Protein AF-R6WY76-F1 (afdb_monomer)

Nearest PDB structures (foldseek):
  5hxy-assembly4_D  TM=7.292E-01  e=7.342E-04  Thermoplasma acidophilum DSM 1728
  1aih-assembly2_C  TM=7.070E-01  e=5.686E-02  Hpunavirus HP1
  3nkh-assembly1_B  TM=6.684E-01  e=6.406E-02  Staphylococcus aureus subsp. aureus USA300_TCH1516
  5c6k-assembly1_B  TM=6.849E-01  e=4.756E-02  Peduovirus P2
  3nkh-assembly1_A  TM=6.590E-01  e=9.159E-02  Staphylococcus aureus subsp. aureus USA300_TCH1516

Radius of gyration: 15.77 Å; Cα contacts (8 Å, |Δi|>4): 49; c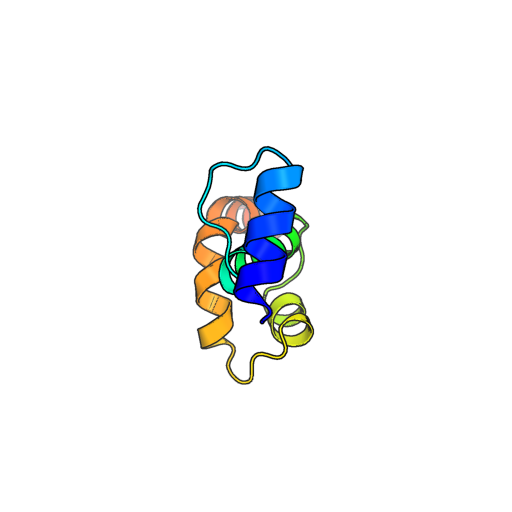hains: 1; bounding box: 46×20×35 Å

pLDDT: mean 86.48, std 10.55, range [59.69, 97.5]

Mean predicted aligned error: 6.67 Å

Secondary structure (DSSP, 8-state):
-HHHHHHHHHHHTT--S---HHHHHHHHHHHHHHTT--HHHHHHHHT-SSTHHHHTTGGG-HHHHHHHHHHHS--

Structure (mmCIF, N/CA/C/O backbone):
data_AF-R6WY76-F1
#
_entry.id   AF-R6WY76-F1
#
loop_
_atom_site.group_PDB
_atom_site.id
_atom_site.type_symbol
_atom_site.label_atom_id
_atom_site.label_alt_id
_atom_site.label_comp_id
_atom_site.label_asym_id
_atom_site.label_entity_id
_atom_site.label_seq_id
_atom_site.pdbx_PDB_ins_code
_atom_site.Cartn_x
_atom_site.Cartn_y
_atom_site.Cartn_z
_atom_site.occupancy
_atom_site.B_iso_or_equiv
_atom_site.auth_seq_id
_atom_site.auth_comp_id
_atom_site.auth_asym_id
_atom_site.auth_atom_id
_atom_site.pdbx_PDB_model_num
ATOM 1 N N . MET A 1 1 ? 19.184 -7.668 -6.944 1.00 85.25 1 MET A N 1
ATOM 2 C CA . MET A 1 1 ? 18.494 -8.808 -7.591 1.00 85.25 1 MET A CA 1
ATOM 3 C C . MET A 1 1 ? 16.988 -8.568 -7.747 1.00 85.25 1 MET A C 1
ATOM 5 O O . MET A 1 1 ? 16.543 -8.469 -8.882 1.00 85.25 1 MET A O 1
ATOM 9 N N . ILE A 1 2 ? 16.214 -8.373 -6.665 1.00 93.56 2 ILE A N 1
ATOM 10 C CA . ILE A 1 2 ? 14.739 -8.225 -6.736 1.00 93.56 2 ILE A CA 1
ATOM 11 C C . ILE A 1 2 ? 14.248 -7.066 -7.623 1.00 93.56 2 ILE A C 1
ATOM 13 O O . ILE A 1 2 ? 13.355 -7.250 -8.441 1.00 93.56 2 ILE A O 1
ATOM 17 N N . PHE A 1 3 ? 14.885 -5.894 -7.546 1.00 92.88 3 PHE A N 1
ATOM 18 C CA . PHE A 1 3 ? 14.531 -4.738 -8.380 1.00 92.88 3 PHE A CA 1
ATOM 19 C C . PHE A 1 3 ? 14.675 -5.018 -9.882 1.00 92.88 3 PHE A C 1
ATOM 21 O O . PHE A 1 3 ? 13.880 -4.535 -10.682 1.00 92.88 3 PHE A O 1
ATOM 28 N N . THR A 1 4 ? 15.675 -5.811 -10.277 1.00 93.94 4 THR A N 1
ATOM 29 C CA . THR A 1 4 ? 15.882 -6.182 -11.683 1.00 93.94 4 THR A CA 1
ATOM 30 C C . THR A 1 4 ? 14.798 -7.140 -12.163 1.00 93.94 4 THR A C 1
ATOM 32 O O . THR A 1 4 ? 14.272 -6.932 -13.250 1.00 93.94 4 THR A O 1
ATOM 35 N N . ILE A 1 5 ? 14.416 -8.118 -11.334 1.00 95.69 5 ILE A N 1
ATOM 36 C CA . ILE A 1 5 ? 13.319 -9.051 -11.631 1.00 95.69 5 ILE A CA 1
ATOM 37 C C . ILE A 1 5 ? 12.005 -8.282 -11.817 1.00 95.69 5 ILE A C 1
ATOM 39 O O . ILE A 1 5 ? 11.330 -8.463 -12.826 1.00 95.69 5 ILE A O 1
ATOM 43 N N . LEU A 1 6 ? 11.675 -7.372 -10.895 1.00 95.12 6 LEU A N 1
ATOM 44 C CA . LEU A 1 6 ? 10.449 -6.575 -10.985 1.00 95.12 6 LEU A CA 1
ATOM 45 C C . LEU A 1 6 ? 10.422 -5.666 -12.215 1.00 95.12 6 LEU A C 1
ATOM 47 O O . LEU A 1 6 ? 9.395 -5.570 -12.877 1.00 95.12 6 LEU A O 1
ATOM 51 N N . ARG A 1 7 ? 11.545 -5.023 -12.546 1.00 92.56 7 ARG A N 1
ATOM 52 C CA . ARG A 1 7 ? 11.655 -4.184 -13.746 1.00 92.56 7 ARG A CA 1
ATOM 53 C C . ARG A 1 7 ? 11.438 -4.987 -15.027 1.00 92.56 7 ARG A C 1
ATOM 55 O O . ARG A 1 7 ? 10.735 -4.522 -15.916 1.00 92.56 7 ARG A O 1
ATOM 62 N N . GLU A 1 8 ? 12.014 -6.182 -15.116 1.00 95.00 8 GLU A N 1
ATOM 63 C CA . GLU A 1 8 ? 11.828 -7.044 -16.285 1.00 95.00 8 GLU A CA 1
ATOM 64 C C . GLU A 1 8 ? 10.391 -7.575 -16.377 1.00 95.00 8 GLU A C 1
ATOM 66 O O . GLU A 1 8 ? 9.806 -7.596 -17.458 1.00 95.00 8 GLU A O 1
ATOM 71 N N . ALA A 1 9 ? 9.780 -7.932 -15.245 1.00 96.00 9 ALA A N 1
ATOM 72 C CA . ALA A 1 9 ? 8.371 -8.311 -15.194 1.00 96.00 9 ALA A CA 1
ATOM 73 C C . ALA A 1 9 ? 7.447 -7.158 -15.628 1.00 96.00 9 ALA A C 1
ATOM 75 O O . ALA A 1 9 ? 6.558 -7.373 -16.448 1.00 96.00 9 ALA A O 1
ATOM 76 N N . ALA A 1 10 ? 7.692 -5.934 -15.148 1.00 95.62 10 ALA A N 1
ATOM 77 C CA . ALA A 1 10 ? 6.939 -4.742 -15.541 1.00 95.62 10 ALA A CA 1
ATOM 78 C C . ALA A 1 10 ? 7.059 -4.468 -17.048 1.00 95.62 10 ALA A C 1
ATOM 80 O O . ALA A 1 10 ? 6.049 -4.254 -17.714 1.00 95.62 10 ALA A O 1
ATOM 81 N N . ARG A 1 11 ? 8.274 -4.583 -17.604 1.00 95.38 11 ARG A N 1
ATOM 82 C CA . ARG A 1 11 ? 8.525 -4.456 -19.047 1.00 95.38 11 ARG A CA 1
ATOM 83 C C . ARG A 1 11 ? 7.731 -5.484 -19.854 1.00 95.38 11 ARG A C 1
ATOM 85 O O . ARG A 1 11 ? 7.093 -5.128 -20.837 1.00 95.38 11 ARG A O 1
ATOM 92 N N . ARG A 1 12 ? 7.737 -6.752 -19.428 1.00 97.50 12 ARG A N 1
ATOM 93 C CA . ARG A 1 12 ? 6.970 -7.834 -20.073 1.00 97.50 12 ARG A CA 1
ATOM 94 C C . ARG A 1 12 ? 5.456 -7.630 -19.988 1.00 97.50 12 ARG A C 1
ATOM 96 O O . ARG A 1 12 ? 4.750 -8.055 -20.892 1.00 97.50 12 ARG A O 1
ATOM 103 N N . ALA A 1 13 ? 4.975 -6.996 -18.922 1.00 97.06 13 ALA A N 1
ATOM 104 C CA . ALA A 1 13 ? 3.567 -6.668 -18.725 1.00 97.06 13 ALA A CA 1
ATOM 105 C C . ALA A 1 13 ? 3.124 -5.373 -19.439 1.00 97.06 13 ALA A C 1
ATOM 107 O O . ALA A 1 13 ? 1.962 -4.998 -19.325 1.00 97.06 13 ALA A O 1
ATOM 108 N N . GLY A 1 14 ? 4.025 -4.671 -20.142 1.00 97.38 14 GLY A N 1
ATOM 109 C CA . GLY A 1 14 ? 3.714 -3.386 -20.782 1.00 97.38 14 GLY A CA 1
ATOM 110 C C . GLY A 1 14 ? 3.496 -2.235 -19.791 1.00 97.38 14 GLY A C 1
ATOM 111 O O . GLY A 1 14 ? 2.850 -1.246 -20.121 1.00 97.38 14 GLY A O 1
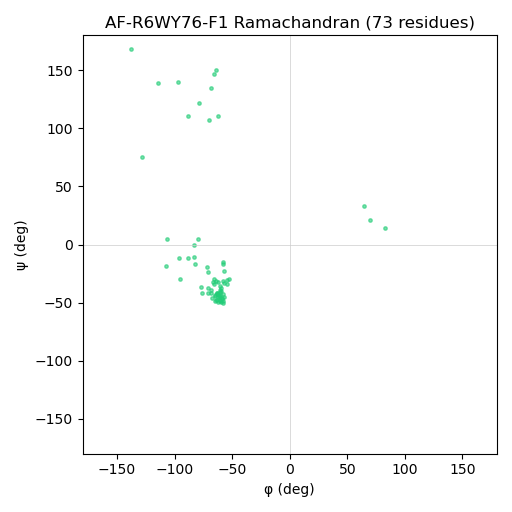ATOM 112 N N . ILE A 1 15 ? 4.008 -2.352 -18.562 1.00 96.06 15 ILE A N 1
ATOM 113 C CA . ILE A 1 15 ? 3.884 -1.318 -17.533 1.00 96.06 15 ILE A CA 1
ATOM 114 C C . ILE A 1 15 ? 5.059 -0.349 -17.661 1.00 96.06 15 ILE A C 1
ATOM 116 O O . ILE A 1 15 ? 6.197 -0.683 -17.333 1.00 96.06 15 ILE A O 1
ATOM 120 N N . GLU A 1 16 ? 4.769 0.877 -18.092 1.00 92.75 16 GLU A N 1
ATOM 121 C CA . GLU A 1 16 ? 5.776 1.936 -18.272 1.00 92.75 16 GLU A CA 1
ATOM 122 C C . GLU A 1 16 ? 6.126 2.671 -16.969 1.00 92.75 16 GLU A C 1
ATOM 124 O O . GLU A 1 16 ? 7.156 3.339 -16.864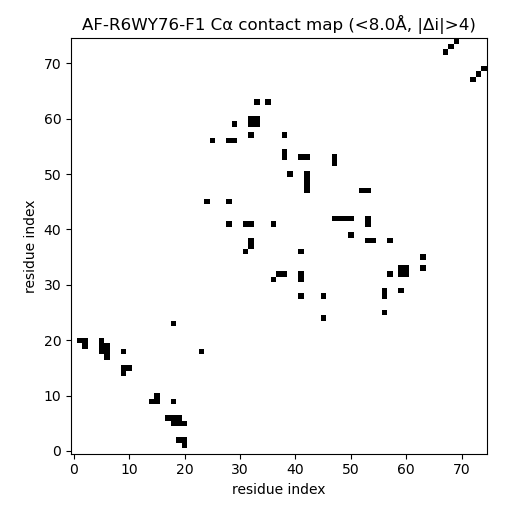 1.00 92.75 16 GLU A O 1
ATOM 129 N N . LYS A 1 17 ? 5.281 2.537 -15.939 1.00 91.19 17 LYS A N 1
ATOM 130 C CA . LYS A 1 17 ? 5.516 3.146 -14.625 1.00 91.19 17 LYS A CA 1
ATOM 131 C C . LYS A 1 17 ? 6.744 2.525 -13.960 1.00 91.19 17 LYS A C 1
ATOM 133 O O . LYS A 1 17 ? 6.998 1.326 -14.056 1.00 91.19 17 LYS A O 1
ATOM 138 N N . LYS A 1 18 ? 7.481 3.328 -13.190 1.00 89.88 18 LYS A N 1
ATOM 139 C CA . LYS A 1 18 ? 8.591 2.826 -12.373 1.00 89.88 18 LYS A CA 1
ATOM 140 C C . LYS A 1 18 ? 8.047 1.980 -11.217 1.00 89.88 18 LYS A C 1
ATOM 142 O O . LYS A 1 18 ? 7.505 2.517 -10.255 1.00 89.88 18 LYS A O 1
ATOM 147 N N . ILE A 1 19 ? 8.229 0.665 -11.305 1.00 93.69 19 ILE A N 1
ATOM 148 C CA . ILE A 1 19 ? 7.799 -0.288 -10.278 1.00 93.69 19 ILE A CA 1
ATOM 149 C C . ILE A 1 19 ? 8.960 -0.651 -9.348 1.00 93.69 19 ILE A C 1
ATOM 151 O O . ILE A 1 19 ? 10.100 -0.849 -9.769 1.00 93.69 19 ILE A O 1
ATOM 155 N N . SER A 1 20 ? 8.653 -0.756 -8.059 1.00 94.38 20 SER A N 1
ATOM 156 C CA . SER A 1 20 ? 9.563 -1.206 -7.007 1.00 94.38 20 SER A CA 1
ATOM 157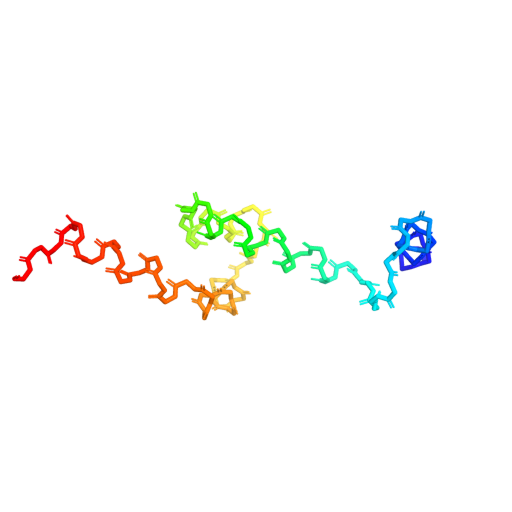 C C . SER A 1 20 ? 8.833 -2.148 -6.041 1.00 94.38 20 SER A C 1
ATOM 159 O O . SER A 1 20 ? 7.601 -2.185 -6.060 1.00 94.38 20 SER A O 1
ATOM 161 N N . PRO A 1 21 ? 9.537 -2.864 -5.144 1.00 95.44 21 PRO A N 1
ATOM 162 C CA . PRO A 1 21 ? 8.875 -3.628 -4.086 1.00 95.44 21 PRO A CA 1
ATOM 163 C C . PRO A 1 21 ? 7.927 -2.768 -3.233 1.00 95.44 21 PRO A C 1
ATOM 165 O O . PRO A 1 21 ? 6.865 -3.232 -2.830 1.00 95.44 21 PRO A O 1
ATOM 168 N N . HIS A 1 22 ? 8.271 -1.492 -3.012 1.00 93.19 22 HIS A N 1
ATOM 169 C CA . HIS A 1 22 ? 7.417 -0.560 -2.276 1.00 93.19 22 HIS A CA 1
ATOM 170 C C . HIS A 1 22 ? 6.106 -0.262 -3.019 1.00 93.19 22 HIS A C 1
ATOM 172 O O . HIS A 1 22 ? 5.066 -0.115 -2.388 1.00 93.19 22 HIS A O 1
ATOM 178 N N . THR A 1 23 ? 6.129 -0.222 -4.355 1.00 93.62 23 THR A N 1
ATOM 179 C CA . THR A 1 23 ? 4.918 -0.050 -5.173 1.00 93.62 23 THR A CA 1
ATOM 180 C C . THR A 1 23 ? 3.942 -1.204 -4.947 1.00 93.62 23 THR A C 1
ATOM 182 O O . THR A 1 23 ? 2.766 -0.960 -4.718 1.00 93.62 23 THR A O 1
ATOM 185 N N . PHE A 1 24 ? 4.433 -2.447 -4.921 1.00 94.12 24 PHE A N 1
ATOM 186 C CA . PHE A 1 24 ? 3.598 -3.616 -4.627 1.00 94.12 24 PHE A CA 1
ATOM 187 C C . PHE A 1 24 ? 3.046 -3.601 -3.202 1.00 94.12 24 PHE A C 1
ATOM 189 O O . PHE A 1 24 ? 1.864 -3.875 -3.020 1.00 94.12 24 PHE A O 1
ATOM 196 N N . ARG A 1 25 ? 3.871 -3.249 -2.203 1.00 94.25 25 ARG A N 1
ATOM 197 C CA . ARG A 1 25 ? 3.403 -3.097 -0.815 1.00 94.25 25 ARG A CA 1
ATOM 198 C C . ARG A 1 25 ? 2.264 -2.080 -0.731 1.00 94.25 25 ARG A C 1
ATOM 200 O O . ARG A 1 25 ? 1.262 -2.355 -0.083 1.00 94.25 25 ARG A O 1
ATOM 207 N N . HIS A 1 26 ? 2.415 -0.942 -1.403 1.00 92.00 26 HIS A N 1
ATOM 208 C CA . HIS A 1 26 ? 1.397 0.098 -1.405 1.00 92.00 26 HIS A CA 1
ATOM 209 C C . HIS A 1 26 ? 0.112 -0.374 -2.084 1.00 92.00 26 HIS A C 1
ATOM 211 O O . HIS A 1 26 ? -0.954 -0.234 -1.502 1.00 92.00 26 HIS A O 1
ATOM 217 N N . SER A 1 27 ? 0.195 -0.975 -3.275 1.00 92.88 27 SER A N 1
ATOM 218 C CA . SER A 1 27 ? -0.989 -1.506 -3.962 1.00 92.88 27 SER A CA 1
ATOM 219 C C . SER A 1 27 ? -1.704 -2.573 -3.133 1.00 92.88 27 SER A C 1
ATOM 221 O O . SER A 1 27 ? -2.926 -2.571 -3.069 1.00 92.88 27 SER A O 1
ATOM 223 N N . PHE A 1 28 ? -0.960 -3.452 -2.458 1.00 94.94 28 PHE A N 1
ATOM 224 C CA . PHE A 1 28 ? -1.534 -4.449 -1.556 1.00 94.94 28 PHE A CA 1
ATOM 225 C C . PHE A 1 28 ? -2.280 -3.800 -0.383 1.00 94.94 28 PHE A C 1
ATOM 227 O O . PHE A 1 28 ? -3.427 -4.147 -0.130 1.00 94.94 28 PHE A O 1
ATOM 234 N N . ALA A 1 29 ? -1.657 -2.836 0.300 1.00 92.50 29 ALA A N 1
ATOM 235 C CA . ALA A 1 29 ? -2.277 -2.135 1.422 1.00 92.50 29 ALA A CA 1
ATOM 236 C C . ALA A 1 29 ? -3.550 -1.386 1.000 1.00 92.50 29 ALA A C 1
ATOM 238 O O . ALA A 1 29 ? -4.588 -1.531 1.636 1.00 92.50 29 ALA A O 1
ATOM 239 N N . THR A 1 30 ? -3.474 -0.635 -0.103 1.00 89.19 30 THR A N 1
ATOM 240 C CA . THR A 1 30 ? -4.603 0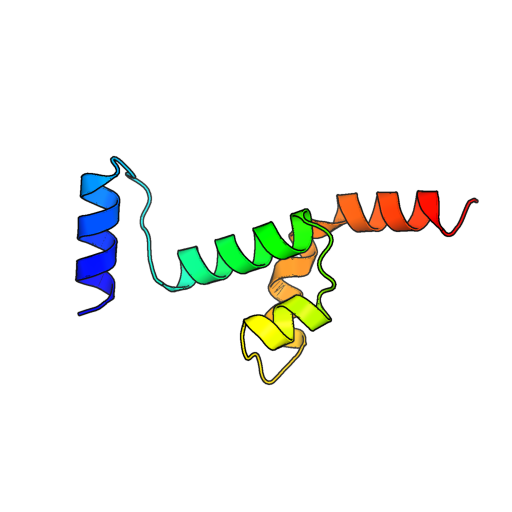.121 -0.654 1.00 89.19 30 THR A CA 1
ATOM 241 C C . THR A 1 30 ? -5.766 -0.793 -1.021 1.00 89.19 30 THR A C 1
ATOM 243 O O . THR A 1 30 ? -6.875 -0.548 -0.570 1.00 89.19 30 THR A O 1
ATOM 246 N N . HIS A 1 31 ? -5.522 -1.882 -1.755 1.00 91.50 31 HIS A N 1
ATOM 247 C CA . HIS A 1 31 ? -6.599 -2.792 -2.154 1.00 91.50 31 HIS A CA 1
ATOM 248 C C . HIS A 1 31 ? -7.255 -3.519 -0.979 1.00 91.50 31 HIS A C 1
ATOM 250 O O . HIS A 1 31 ? -8.436 -3.847 -1.052 1.00 91.50 31 HIS A O 1
ATOM 256 N N . LEU A 1 32 ? -6.516 -3.779 0.103 1.00 91.62 32 LEU A N 1
ATOM 257 C CA . LEU A 1 32 ? -7.117 -4.331 1.314 1.00 91.62 32 LEU A CA 1
ATOM 258 C C . LEU A 1 32 ? -8.055 -3.323 1.983 1.00 91.62 32 LEU A C 1
ATOM 260 O O . LEU A 1 32 ? -9.169 -3.702 2.331 1.00 91.62 32 LEU A O 1
ATOM 264 N N . LEU A 1 33 ? -7.630 -2.063 2.128 1.00 88.56 33 LEU A N 1
ATOM 265 C CA . LEU A 1 33 ? -8.469 -1.003 2.701 1.00 88.56 33 LEU A CA 1
ATOM 266 C C . LEU A 1 33 ? -9.709 -0.741 1.837 1.00 88.56 33 LEU A C 1
ATOM 268 O O . LEU A 1 33 ? -10.821 -0.791 2.344 1.00 88.56 33 LEU A O 1
ATOM 272 N N . GLU A 1 34 ? -9.540 -0.595 0.518 1.00 85.00 34 GLU A N 1
ATOM 273 C CA . GLU A 1 34 ? -10.655 -0.447 -0.433 1.00 85.00 34 GLU A CA 1
ATOM 274 C C . GLU A 1 34 ? -11.636 -1.631 -0.374 1.00 85.00 34 GLU A C 1
ATOM 276 O O . GLU A 1 34 ? -12.835 -1.468 -0.594 1.00 85.00 34 GLU A O 1
ATOM 281 N N . GLY A 1 35 ? -11.133 -2.830 -0.065 1.00 87.56 35 GLY A N 1
ATOM 282 C CA . GLY A 1 35 ? -11.926 -4.040 0.147 1.00 87.56 35 GLY A CA 1
ATOM 283 C C . GLY A 1 35 ? -12.594 -4.140 1.525 1.00 87.56 35 GLY A C 1
ATOM 284 O O . GLY A 1 35 ? -13.189 -5.177 1.817 1.00 87.56 35 GLY A O 1
ATOM 285 N N . GLY A 1 36 ? -12.486 -3.112 2.373 1.00 85.25 36 GLY A N 1
ATOM 286 C CA . GLY A 1 36 ? -13.077 -3.057 3.712 1.00 85.25 36 GLY A CA 1
ATOM 287 C C . GLY A 1 36 ? -12.263 -3.756 4.802 1.00 85.25 36 GLY A C 1
ATOM 288 O O . GLY A 1 36 ? -12.783 -4.024 5.887 1.00 85.25 36 GLY A O 1
ATOM 289 N N . ALA A 1 37 ? -10.994 -4.090 4.549 1.00 89.69 37 ALA A N 1
ATOM 290 C CA . ALA A 1 37 ? -10.127 -4.580 5.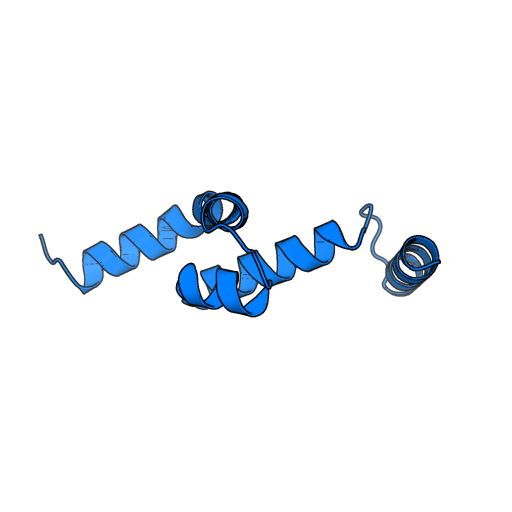612 1.00 89.69 37 ALA A CA 1
ATOM 291 C C . ALA A 1 37 ? -9.832 -3.445 6.597 1.00 89.69 37 ALA A C 1
ATOM 293 O O . ALA A 1 37 ? -9.445 -2.345 6.213 1.00 89.69 37 ALA A O 1
ATOM 294 N N . SER A 1 38 ? -9.932 -3.734 7.890 1.00 89.44 38 SER A N 1
ATOM 295 C CA . SER A 1 38 ? -9.519 -2.787 8.920 1.00 89.44 38 SER A CA 1
ATOM 296 C C . SER A 1 38 ? -8.016 -2.511 8.838 1.00 89.44 38 SER A C 1
ATOM 298 O O . SER A 1 38 ? -7.208 -3.389 8.514 1.00 89.44 38 SER A O 1
ATOM 300 N N . ILE A 1 39 ? -7.608 -1.308 9.245 1.00 89.25 39 ILE A N 1
ATOM 301 C CA . ILE A 1 39 ? -6.189 -0.937 9.312 1.00 89.25 39 ILE A CA 1
ATOM 302 C C . ILE A 1 39 ? -5.355 -1.919 10.149 1.00 89.25 39 ILE A C 1
ATOM 304 O O . ILE A 1 39 ? -4.187 -2.164 9.845 1.00 89.25 39 ILE A O 1
ATOM 308 N N . ARG A 1 40 ? -5.956 -2.543 11.171 1.00 90.31 40 ARG A N 1
ATOM 309 C CA . ARG A 1 40 ? -5.283 -3.548 11.996 1.00 90.31 40 ARG A CA 1
ATOM 310 C C . ARG A 1 40 ? -4.987 -4.830 11.218 1.00 90.31 40 ARG A C 1
ATOM 312 O O . ARG A 1 40 ? -3.880 -5.351 11.323 1.00 90.31 40 ARG A O 1
ATOM 319 N N . GLN A 1 41 ? -5.928 -5.294 10.395 1.00 93.44 41 GLN A N 1
ATOM 320 C CA . GLN A 1 41 ? -5.704 -6.440 9.508 1.00 93.44 41 GLN A CA 1
ATOM 321 C C . GLN A 1 41 ? -4.598 -6.135 8.491 1.00 93.44 41 GLN A C 1
ATOM 323 O O . GLN A 1 41 ? -3.723 -6.967 8.258 1.00 93.44 41 GLN A O 1
ATOM 328 N N . VAL A 1 42 ? -4.582 -4.922 7.930 1.00 93.44 42 VAL A N 1
ATOM 329 C CA . VAL A 1 42 ? -3.520 -4.487 7.010 1.00 93.44 42 VAL A CA 1
ATOM 330 C C . VAL A 1 42 ? -2.158 -4.449 7.711 1.00 93.44 42 VAL A C 1
ATOM 332 O O . VAL A 1 42 ? -1.174 -4.933 7.152 1.00 93.44 42 VAL A O 1
ATOM 335 N N . GLN A 1 43 ? -2.091 -3.940 8.945 1.00 94.50 43 GLN A N 1
ATOM 336 C CA . GLN A 1 43 ? -0.865 -3.908 9.749 1.00 94.50 43 GLN A CA 1
ATOM 337 C C . GLN A 1 43 ? -0.286 -5.317 9.948 1.00 94.50 43 GLN A C 1
ATOM 339 O O . GLN A 1 43 ? 0.911 -5.530 9.739 1.00 94.50 43 GLN A O 1
ATOM 344 N N . GLU A 1 44 ? -1.132 -6.269 10.345 1.00 95.50 44 GLU A N 1
ATOM 345 C CA . GLU A 1 44 ? -0.739 -7.653 10.618 1.00 95.50 44 GLU A CA 1
ATOM 346 C C . GLU A 1 44 ? -0.241 -8.357 9.352 1.00 95.50 44 GLU A C 1
ATOM 348 O O . GLU A 1 44 ? 0.826 -8.970 9.366 1.00 95.50 44 GLU A O 1
ATOM 353 N N . LEU A 1 45 ? -0.948 -8.193 8.230 1.00 95.38 45 LEU A N 1
ATOM 354 C CA . LEU A 1 45 ? -0.563 -8.782 6.943 1.00 95.38 45 LEU A CA 1
ATOM 355 C C . LEU A 1 45 ? 0.732 -8.187 6.374 1.00 95.38 45 LEU A C 1
ATOM 357 O O . LEU A 1 45 ? 1.493 -8.885 5.704 1.00 95.38 45 LEU A O 1
ATOM 361 N N . LEU A 1 46 ? 1.001 -6.907 6.639 1.00 94.69 46 LEU A N 1
ATOM 362 C CA . LEU A 1 46 ? 2.240 -6.244 6.227 1.00 94.69 46 LEU A CA 1
ATOM 363 C C . LEU A 1 46 ? 3.415 -6.488 7.182 1.00 94.69 46 LEU A C 1
ATOM 365 O O . LEU A 1 46 ? 4.552 -6.149 6.832 1.00 94.69 46 LEU A O 1
ATOM 369 N N . GLY A 1 47 ? 3.156 -7.060 8.362 1.00 94.50 47 GLY A N 1
ATOM 370 C CA . GLY A 1 47 ? 4.155 -7.289 9.402 1.00 94.50 47 GLY A CA 1
ATOM 371 C C . GLY A 1 47 ? 4.729 -5.991 9.974 1.00 94.50 47 GLY A C 1
ATOM 372 O O . GLY A 1 47 ? 5.915 -5.931 10.293 1.00 94.50 47 GLY A O 1
ATOM 373 N N . HIS A 1 48 ? 3.925 -4.926 10.042 1.00 95.25 48 HIS A N 1
ATOM 374 C CA . HIS A 1 48 ? 4.371 -3.641 10.574 1.00 95.25 48 HIS A CA 1
ATOM 375 C C . HIS A 1 48 ? 4.388 -3.660 12.107 1.00 95.25 48 HIS A C 1
ATOM 377 O O . HIS A 1 48 ? 3.357 -3.843 12.754 1.00 95.25 48 HIS A O 1
ATOM 383 N N . 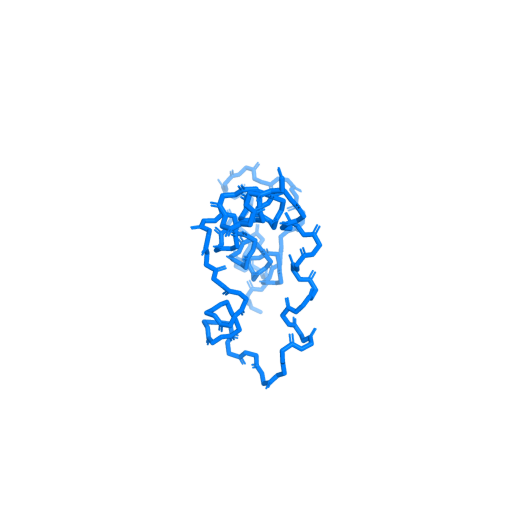GLU A 1 49 ? 5.561 -3.402 12.687 1.00 91.19 49 GLU A N 1
ATOM 384 C CA . GLU A 1 49 ? 5.751 -3.303 14.140 1.00 91.19 49 GLU A CA 1
ATOM 385 C C . GLU A 1 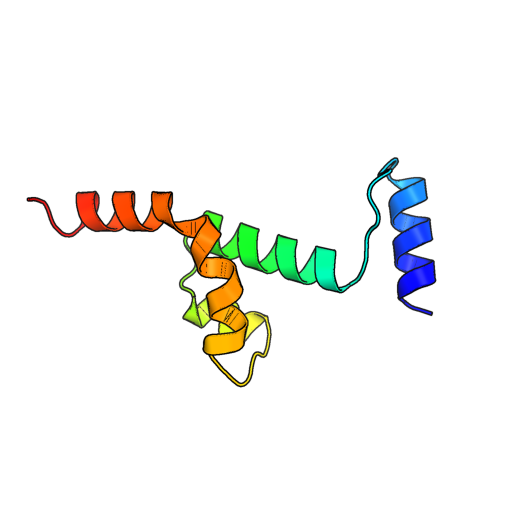49 ? 4.894 -2.185 14.757 1.00 91.19 49 GLU A C 1
ATOM 387 O O . GLU A 1 49 ? 4.303 -2.359 15.821 1.00 91.19 49 GLU A O 1
ATOM 392 N N . SER A 1 50 ? 4.774 -1.054 14.056 1.00 90.81 50 SER A N 1
ATOM 393 C CA . SER A 1 50 ? 4.012 0.112 14.498 1.00 90.81 50 SER A CA 1
ATOM 394 C C . SER A 1 50 ? 2.803 0.374 13.604 1.00 90.81 50 SER A C 1
ATOM 396 O O . SER A 1 50 ? 2.895 0.331 12.372 1.00 90.81 50 SER A O 1
ATOM 398 N N . ILE A 1 51 ? 1.675 0.724 14.228 1.00 87.88 51 ILE A N 1
ATOM 399 C CA . ILE A 1 51 ? 0.466 1.152 13.514 1.00 87.88 51 ILE A CA 1
ATOM 400 C C . ILE A 1 51 ? 0.720 2.430 12.701 1.00 87.88 51 ILE A C 1
ATOM 402 O O . ILE A 1 51 ? 0.229 2.527 11.581 1.00 87.88 51 ILE A O 1
ATOM 406 N N . LEU A 1 52 ? 1.597 3.326 13.177 1.00 87.12 52 LEU A N 1
ATOM 407 C CA . LEU A 1 52 ? 1.967 4.574 12.493 1.00 87.12 52 LEU A CA 1
ATOM 408 C C . LEU A 1 52 ? 2.531 4.320 11.083 1.00 87.12 52 LEU A C 1
ATOM 410 O O . LEU A 1 52 ? 2.3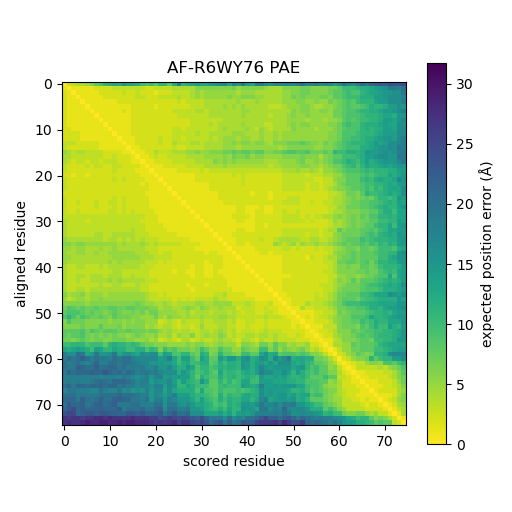22 5.102 10.161 1.00 87.12 52 LEU A O 1
ATOM 414 N N . THR A 1 53 ? 3.231 3.197 10.880 1.00 86.31 53 THR A N 1
ATOM 415 C CA . THR A 1 53 ? 3.764 2.802 9.562 1.00 86.31 53 THR A CA 1
ATOM 416 C C . THR A 1 53 ? 2.663 2.342 8.601 1.00 86.31 53 THR A C 1
ATOM 418 O O . THR A 1 53 ? 2.866 2.323 7.390 1.00 86.31 53 THR A O 1
ATOM 421 N N . THR A 1 54 ? 1.496 1.971 9.125 1.00 88.31 54 THR A N 1
ATOM 422 C CA . THR A 1 54 ? 0.316 1.551 8.354 1.00 88.31 54 THR A CA 1
ATOM 423 C C . THR A 1 54 ? -0.652 2.713 8.132 1.00 88.31 54 THR A C 1
ATOM 425 O O . THR A 1 54 ? -1.302 2.767 7.092 1.00 88.31 54 THR A O 1
ATOM 428 N N . GLU A 1 55 ? -0.693 3.680 9.053 1.00 85.25 55 GLU A N 1
ATOM 429 C CA . GLU A 1 55 ? -1.509 4.899 8.950 1.00 85.25 55 GLU A CA 1
ATOM 430 C C . GLU A 1 55 ? -1.217 5.723 7.698 1.00 85.25 55 GLU A C 1
ATOM 432 O O . GLU A 1 55 ? -2.099 6.412 7.203 1.00 85.25 55 GLU A O 1
ATOM 437 N N . ILE A 1 56 ? -0.037 5.585 7.088 1.00 83.19 56 ILE A N 1
ATOM 438 C CA . ILE A 1 56 ? 0.237 6.224 5.796 1.00 83.19 56 ILE A CA 1
ATOM 439 C C . ILE A 1 56 ? -0.752 5.813 4.696 1.00 83.19 56 ILE A C 1
ATOM 441 O O . ILE A 1 56 ? -0.801 6.492 3.683 1.00 83.19 56 ILE A O 1
ATOM 445 N N . TYR A 1 57 ? -1.517 4.726 4.848 1.00 81.50 57 TYR A N 1
ATOM 446 C CA . TYR A 1 57 ? -2.503 4.270 3.862 1.00 81.50 57 TYR A CA 1
ATOM 447 C C . TYR A 1 57 ? -3.936 4.741 4.144 1.00 81.50 57 TYR A C 1
ATOM 449 O O . TYR A 1 57 ? -4.773 4.639 3.253 1.00 81.50 57 TYR A O 1
ATOM 457 N N . THR A 1 58 ? -4.229 5.299 5.322 1.00 74.62 58 THR A N 1
ATOM 458 C CA . THR A 1 58 ? -5.603 5.699 5.693 1.00 74.62 58 THR A CA 1
ATOM 459 C C . THR A 1 58 ? -6.112 6.909 4.926 1.00 74.62 58 THR A C 1
ATOM 461 O O . THR A 1 58 ? -7.313 7.038 4.742 1.00 74.62 58 THR A O 1
ATOM 464 N N . HIS A 1 59 ? -5.221 7.755 4.399 1.00 71.75 59 HIS A N 1
ATOM 465 C CA . HIS A 1 59 ? -5.592 8.877 3.524 1.00 71.75 59 HIS A CA 1
ATOM 466 C C . HIS A 1 59 ? -6.365 8.457 2.258 1.00 71.75 59 HIS A C 1
ATOM 468 O O . HIS A 1 59 ? -6.936 9.302 1.576 1.00 71.75 59 HIS A O 1
ATOM 474 N N . LEU A 1 60 ? -6.362 7.164 1.920 1.00 65.12 60 LEU A N 1
ATOM 475 C CA . LEU A 1 60 ? -7.082 6.602 0.777 1.00 65.12 60 LEU A CA 1
ATOM 476 C C . LEU A 1 60 ? -8.522 6.203 1.133 1.00 65.12 60 LEU A C 1
ATOM 478 O O . LEU A 1 60 ? -9.316 5.938 0.235 1.00 65.12 60 LEU A O 1
ATOM 482 N N . ASP A 1 61 ? -8.855 6.179 2.426 1.00 64.25 61 ASP A N 1
ATOM 483 C CA . ASP A 1 61 ? -10.060 5.556 2.975 1.00 64.25 61 ASP A CA 1
ATOM 484 C C . ASP A 1 61 ? -11.134 6.564 3.425 1.00 64.25 61 ASP A C 1
ATOM 486 O O . ASP A 1 61 ? -12.182 6.174 3.933 1.00 64.25 61 ASP A O 1
ATOM 490 N N . ASP A 1 62 ? -10.935 7.870 3.197 1.00 65.31 62 ASP A N 1
ATOM 491 C CA . ASP A 1 62 ? -11.887 8.930 3.593 1.00 65.31 62 ASP A CA 1
ATOM 492 C C . ASP A 1 62 ? -13.322 8.677 3.084 1.00 65.31 62 ASP A C 1
ATOM 494 O O . ASP A 1 62 ? -14.304 9.084 3.710 1.00 65.31 62 ASP A O 1
ATOM 498 N N . SER A 1 63 ? -13.458 7.994 1.943 1.00 65.06 63 SER A N 1
ATOM 499 C CA . SER A 1 63 ? -14.755 7.614 1.371 1.00 65.06 63 SER A CA 1
ATOM 500 C C . SER A 1 63 ? -15.411 6.425 2.087 1.00 65.06 63 SER A C 1
ATOM 502 O O . SER A 1 63 ? -16.606 6.485 2.374 1.00 65.06 63 SER A O 1
ATOM 504 N N . HIS A 1 64 ? -14.643 5.396 2.449 1.00 66.06 64 HIS A N 1
ATOM 505 C CA . HIS A 1 64 ? -15.130 4.236 3.200 1.00 66.06 64 HIS A CA 1
ATOM 506 C C . HIS A 1 64 ? -15.455 4.604 4.649 1.00 66.06 64 HIS A C 1
ATOM 508 O O . HIS A 1 64 ? -16.452 4.143 5.202 1.00 66.06 64 HIS A O 1
ATOM 514 N N . LEU A 1 65 ? -14.655 5.488 5.256 1.00 66.38 65 LEU A N 1
ATOM 515 C CA . LEU A 1 65 ? -14.917 6.021 6.588 1.00 66.38 65 LEU A CA 1
ATOM 516 C C . LEU A 1 65 ? -16.251 6.775 6.612 1.00 66.38 65 LEU A C 1
ATOM 518 O O . LEU A 1 65 ? -17.063 6.556 7.508 1.00 66.38 65 LEU A O 1
ATOM 522 N N . ARG A 1 66 ? -16.507 7.617 5.600 1.00 69.94 66 ARG A N 1
ATOM 523 C CA . ARG A 1 66 ? -17.797 8.304 5.436 1.00 69.94 66 ARG A CA 1
ATOM 524 C C . ARG A 1 66 ? -18.957 7.324 5.322 1.00 69.94 66 ARG A C 1
ATOM 526 O O . ARG A 1 66 ? -19.912 7.459 6.076 1.00 69.94 66 ARG A O 1
ATOM 533 N N . GLN A 1 67 ? -18.847 6.332 4.441 1.00 70.44 67 GLN A N 1
ATOM 534 C CA . GLN A 1 67 ? -19.879 5.311 4.274 1.00 70.44 67 GLN A CA 1
ATOM 535 C C . GLN A 1 67 ? -20.132 4.542 5.579 1.00 70.44 67 GLN A C 1
ATOM 537 O O . GLN A 1 67 ? -21.272 4.395 6.001 1.00 70.44 67 GLN A O 1
ATOM 542 N N . THR A 1 68 ? -19.073 4.109 6.265 1.00 70.38 68 THR A N 1
ATOM 543 C CA . THR A 1 68 ? -19.179 3.375 7.534 1.00 70.38 68 THR A CA 1
ATOM 544 C C . THR A 1 68 ? -19.888 4.206 8.605 1.00 70.38 68 THR A C 1
ATOM 546 O O . THR A 1 68 ? -20.721 3.675 9.341 1.00 70.38 68 THR A O 1
ATOM 549 N N . VAL A 1 69 ? -19.580 5.507 8.685 1.00 75.69 69 VAL A N 1
ATOM 550 C CA . VAL A 1 69 ? -20.253 6.446 9.593 1.00 75.69 69 VAL A CA 1
ATOM 551 C C . VAL A 1 69 ? -21.726 6.596 9.219 1.00 75.69 69 VAL A C 1
ATOM 553 O O . VAL A 1 69 ? -22.565 6.465 10.102 1.00 75.69 69 VAL A O 1
ATOM 556 N N . GLU A 1 70 ? -22.056 6.798 7.943 1.00 75.75 70 GLU A N 1
ATOM 557 C CA . GLU A 1 70 ? -23.448 6.888 7.476 1.00 75.75 70 GLU A CA 1
ATOM 558 C C . GLU A 1 70 ? -24.251 5.605 7.764 1.00 75.75 70 GLU A C 1
ATOM 560 O O . GLU A 1 70 ? -25.420 5.678 8.138 1.00 75.75 70 GLU A O 1
ATOM 565 N N . GLU A 1 71 ? -23.628 4.431 7.639 1.00 77.06 71 GLU A N 1
ATOM 566 C CA . GLU A 1 71 ? -24.279 3.132 7.848 1.00 77.06 71 GLU A CA 1
ATOM 567 C C . GLU A 1 71 ? -24.487 2.773 9.329 1.00 77.06 71 GLU A C 1
ATOM 569 O O . GLU A 1 71 ? -25.499 2.160 9.674 1.00 77.06 71 GLU A O 1
ATOM 574 N N . HIS A 1 72 ? -23.548 3.126 10.214 1.00 76.38 72 HIS A N 1
ATOM 575 C CA . HIS A 1 72 ? -23.555 2.678 11.618 1.00 76.38 72 HIS A CA 1
ATOM 576 C C . HIS A 1 72 ? -23.930 3.774 12.620 1.00 76.38 72 HIS A C 1
ATOM 578 O O . HIS A 1 72 ? -24.295 3.472 13.759 1.00 76.38 72 HIS A O 1
ATOM 584 N N . LEU A 1 73 ? -23.842 5.039 12.216 1.00 71.50 73 LEU A N 1
ATOM 585 C CA . LEU A 1 73 ? -24.230 6.205 13.001 1.00 71.50 73 LEU A CA 1
ATOM 586 C C . LEU A 1 73 ? -25.179 7.063 12.153 1.00 71.50 73 LEU A C 1
ATOM 588 O O . LEU A 1 73 ? -24.764 8.108 11.650 1.00 71.50 73 LEU A O 1
ATOM 592 N N . PRO A 1 74 ? -26.449 6.641 11.983 1.00 60.84 74 PRO A N 1
ATOM 593 C CA . PRO A 1 74 ? -27.439 7.472 11.318 1.00 60.84 74 PRO A CA 1
ATOM 594 C C . PRO A 1 74 ? -27.619 8.747 12.148 1.00 60.84 74 PRO A C 1
ATOM 596 O O . PRO A 1 74 ? -28.106 8.695 13.280 1.00 60.84 74 PRO A O 1
ATOM 599 N N . ILE A 1 75 ? -27.155 9.872 11.606 1.00 59.69 75 ILE A N 1
ATOM 600 C CA . ILE A 1 75 ? -27.402 11.211 12.150 1.00 59.69 75 ILE A CA 1
ATOM 601 C C . ILE A 1 75 ? -28.776 11.683 11.679 1.00 59.69 75 ILE A C 1
ATOM 603 O O . ILE A 1 75 ? -29.077 11.485 10.479 1.00 59.69 75 ILE A O 1
#

Solvent-accessible surface area (backbone atoms only — not comparable to full-atom values): 4583 Å² total; per-residue (Å²): 111,70,62,59,55,50,44,52,51,32,55,75,70,71,46,85,68,92,66,46,75,66,52,53,53,48,53,52,50,48,54,39,45,77,70,70,44,51,70,66,59,48,25,62,76,69,67,50,92,46,66,74,78,46,52,77,57,52,84,76,37,64,66,58,53,49,50,50,42,55,75,75,52,77,126

Foldseek 3Di:
DQLVVVVVVCVVVVNPDRDDPVNVLLVVLLVCVVVVHDLVNNCVVSVPPDSVVSVVNCVSNPPVVVVVCCVPPPD

Sequence (75 aa):
MIFTILREAARRAGIEKKISPHTFRHSFATHLLEGGASIRQVQELLGHESILTTEIYTHLDDSHLRQTVEEHLPI